Protein AF-A0A3P6SK18-F1 (afdb_monomer_lite)

Sequence (89 aa):
MRVEYLSFSAHADARGIMQLISQCRPGHVLLVHGEASKMEFLKSRIESETKLPCSMPANGEIAIVPTRPHFNVRAPKDMLKKVLGKFWQ

pLDDT: mean 84.55, std 12.53, range [44.12, 95.38]

Organism: Dibothriocephalus latus (NCBI:txid60516)

InterPro domains:
  IPR011108 Zn-dependent metallo-hydrolase, RNA specificity domain [PF07521] (1-57)
  IPR036866 Ribo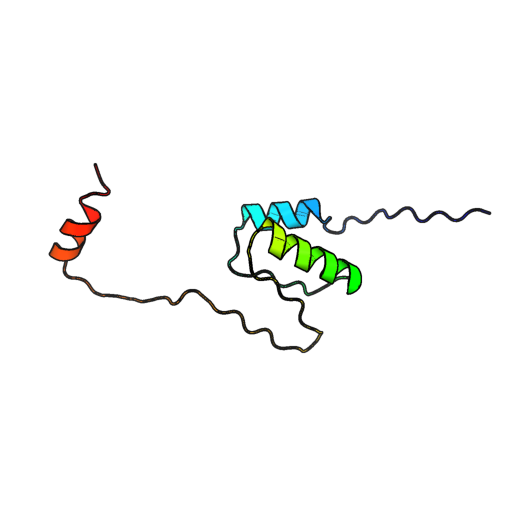nuclease Z/Hydroxyacylglutathione hydrolase-like [G3DSA:3.60.15.10] (11-39)
  IPR036866 Ribonuclease Z/Hydroxyacylglutathione hydrolase-like [SSF56281] (1-66)
  IPR050698 RNA Processing Metallo-Beta-Lactamase [PTHR11203] (1-82)

Radius of gyration: 21.64 Å; chains: 1; bounding box: 58×31×62 Å

Secondary structure (DSSP, 8-state):
----------SPPHHHHHHHHHHH--S-EE--SS-HHHHHHHHHHHHHHH---EE-PPTTPPP--PPPPP------HHHHHHHHTTS--

Foldseek 3Di:
DDDDDDDPDPDQDLVNVLVVCVVVVDQEAEDEDDDPVVVVVSQVVCCVPSVHHYYYDDVPDDDDDDDDDDDDDDDDPVVCCVVCVVVPD

Structure (mmCIF, N/CA/C/O backbone):
data_AF-A0A3P6SK18-F1
#
_entry.id   AF-A0A3P6SK18-F1
#
loop_
_atom_site.group_PDB
_atom_site.id
_atom_site.type_symbol
_atom_site.label_atom_id
_atom_site.label_alt_id
_atom_site.label_comp_id
_atom_site.label_asym_id
_atom_site.label_entity_id
_atom_site.label_seq_id
_atom_site.pdbx_PDB_ins_code
_atom_site.Cartn_x
_atom_site.Cartn_y
_atom_site.Cartn_z
_atom_site.occupancy
_atom_site.B_iso_or_equiv
_atom_site.auth_seq_id
_atom_site.auth_comp_id
_atom_site.auth_asym_id
_atom_site.auth_atom_id
_atom_site.pdbx_PDB_model_num
ATOM 1 N N . MET A 1 1 ? 27.930 8.533 -30.205 1.00 57.38 1 MET A N 1
ATOM 2 C CA . MET A 1 1 ? 26.553 8.977 -29.901 1.00 57.38 1 MET A CA 1
ATOM 3 C C . MET A 1 1 ? 26.198 8.421 -28.530 1.00 57.38 1 MET A C 1
ATOM 5 O O . MET A 1 1 ? 26.242 7.209 -28.373 1.00 57.38 1 MET A O 1
ATOM 9 N N . ARG A 1 2 ? 25.994 9.274 -27.518 1.00 67.00 2 ARG A N 1
ATOM 10 C CA . ARG A 1 2 ? 25.657 8.845 -26.150 1.00 67.00 2 ARG A CA 1
ATOM 11 C C . ARG A 1 2 ? 24.143 8.944 -25.998 1.00 67.00 2 ARG A C 1
ATOM 13 O O . ARG A 1 2 ? 23.595 10.022 -26.202 1.00 67.00 2 ARG A O 1
ATOM 20 N N . VAL A 1 3 ? 23.490 7.821 -25.732 1.00 76.38 3 VAL A N 1
ATOM 21 C CA . VAL A 1 3 ? 22.044 7.767 -25.505 1.00 76.38 3 VAL A CA 1
ATOM 22 C C . VAL A 1 3 ? 21.838 7.751 -23.998 1.00 76.38 3 VAL A C 1
ATOM 24 O O . VAL A 1 3 ? 22.286 6.823 -23.334 1.00 76.38 3 VAL A O 1
ATOM 27 N N . GLU A 1 4 ? 21.203 8.791 -23.472 1.00 74.56 4 GLU A N 1
ATOM 28 C CA . GLU A 1 4 ? 20.840 8.906 -22.059 1.00 74.56 4 GLU A CA 1
ATOM 29 C C . GLU A 1 4 ? 19.314 8.798 -21.949 1.00 74.56 4 GLU A C 1
ATOM 31 O O . GLU A 1 4 ? 18.580 9.425 -22.719 1.00 74.56 4 GLU A O 1
ATOM 36 N N . TYR A 1 5 ? 18.828 7.987 -21.009 1.00 74.88 5 TYR A N 1
ATOM 37 C CA . TYR A 1 5 ? 17.396 7.794 -20.792 1.00 74.88 5 TYR A CA 1
ATOM 38 C C . TYR A 1 5 ? 16.875 8.822 -19.784 1.00 74.88 5 TYR A C 1
ATOM 40 O O . TYR A 1 5 ? 17.068 8.688 -18.576 1.00 74.88 5 TYR A O 1
ATOM 48 N N . LEU A 1 6 ? 16.200 9.858 -20.281 1.00 67.00 6 LEU A N 1
ATOM 49 C CA . LEU A 1 6 ? 15.511 10.841 -19.448 1.00 67.00 6 LEU A CA 1
ATOM 50 C C . LEU A 1 6 ? 14.060 10.393 -19.248 1.00 67.00 6 LEU A C 1
ATOM 52 O O . LEU A 1 6 ? 13.213 10.541 -20.126 1.00 67.00 6 LEU A O 1
ATOM 56 N N . SER A 1 7 ? 13.785 9.819 -18.079 1.00 63.84 7 SER A N 1
ATOM 57 C CA . SER A 1 7 ? 12.454 9.358 -17.683 1.00 63.84 7 SER A CA 1
ATOM 58 C C . SER A 1 7 ? 11.532 10.541 -17.362 1.00 63.84 7 SER A C 1
ATOM 60 O O . SER A 1 7 ? 11.367 10.912 -16.199 1.00 63.84 7 SER A O 1
ATOM 62 N N . PHE A 1 8 ? 10.883 11.111 -18.376 1.00 55.72 8 PHE A N 1
ATOM 63 C CA . PHE A 1 8 ? 9.696 11.946 -18.181 1.00 55.72 8 PHE A CA 1
ATOM 64 C C . PHE A 1 8 ? 8.473 11.042 -18.080 1.00 55.72 8 PHE A C 1
ATOM 66 O O . PHE A 1 8 ? 7.844 10.702 -19.078 1.00 55.72 8 PHE A O 1
ATOM 73 N N . SER A 1 9 ? 8.150 10.621 -16.861 1.00 57.72 9 SER A N 1
ATOM 74 C CA . SER A 1 9 ? 6.930 9.869 -16.596 1.00 57.72 9 SER A CA 1
ATOM 75 C C . SER A 1 9 ? 6.010 10.744 -15.754 1.00 57.72 9 SER A C 1
ATOM 77 O O . SER A 1 9 ? 6.370 11.113 -14.639 1.00 57.72 9 SER A O 1
ATOM 79 N N . ALA A 1 10 ? 4.815 11.042 -16.263 1.00 57.00 10 ALA A N 1
ATOM 80 C CA . ALA A 1 10 ? 3.715 11.585 -15.462 1.00 57.00 10 ALA A CA 1
ATOM 81 C C . ALA A 1 10 ? 3.036 10.493 -14.604 1.00 57.00 10 ALA 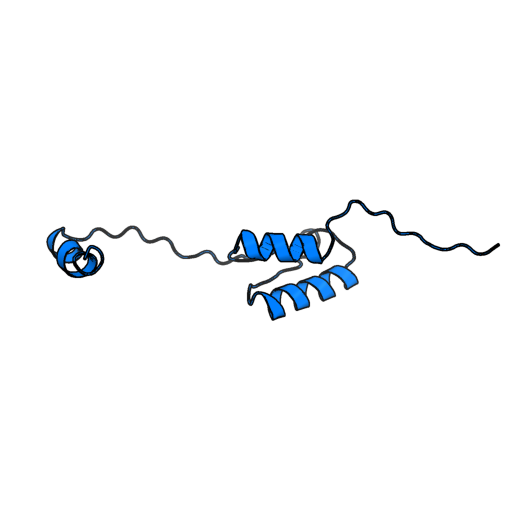A C 1
ATOM 83 O O . ALA A 1 10 ? 1.911 10.667 -14.141 1.00 57.00 10 ALA A O 1
ATOM 84 N N . HIS A 1 11 ? 3.689 9.336 -14.439 1.00 68.56 11 HIS A N 1
ATOM 85 C CA . HIS A 1 11 ? 3.210 8.264 -13.582 1.00 68.56 11 HIS A CA 1
ATOM 86 C C . HIS A 1 11 ? 3.381 8.657 -12.116 1.00 68.56 11 HIS A C 1
ATOM 88 O O . HIS A 1 11 ? 4.263 9.441 -11.765 1.00 68.56 11 HIS A O 1
ATOM 94 N N . ALA A 1 12 ? 2.522 8.100 -11.265 1.00 65.50 12 ALA A N 1
ATOM 95 C CA . ALA A 1 12 ? 2.581 8.317 -9.830 1.00 65.50 12 ALA A CA 1
ATOM 96 C C . ALA A 1 12 ? 3.982 7.973 -9.301 1.00 65.50 12 ALA A C 1
ATOM 98 O O . ALA A 1 12 ? 4.477 6.859 -9.482 1.00 65.50 12 ALA A O 1
ATOM 99 N N . ASP A 1 13 ? 4.629 8.944 -8.665 1.00 77.94 13 ASP A N 1
ATOM 100 C CA . ASP A 1 13 ? 5.934 8.759 -8.058 1.00 77.94 13 ASP A CA 1
ATOM 101 C C . ASP A 1 13 ? 5.790 8.148 -6.656 1.00 77.94 13 ASP A C 1
ATOM 103 O O . ASP A 1 13 ? 4.741 8.214 -6.009 1.00 77.94 13 ASP A O 1
ATOM 107 N N . ALA A 1 14 ? 6.868 7.547 -6.147 1.00 80.44 14 ALA A N 1
ATOM 108 C CA . ALA A 1 14 ? 6.839 6.911 -4.831 1.00 80.44 14 ALA A CA 1
ATOM 109 C C . ALA A 1 14 ? 6.440 7.896 -3.715 1.00 80.44 14 ALA A C 1
ATOM 111 O O . ALA A 1 14 ? 5.808 7.492 -2.743 1.00 80.44 14 ALA A O 1
ATOM 112 N N . ARG A 1 15 ? 6.776 9.189 -3.842 1.00 85.75 15 ARG A N 1
ATOM 113 C CA . ARG A 1 15 ? 6.407 10.201 -2.841 1.00 85.75 15 ARG A CA 1
ATOM 114 C C . ARG A 1 15 ? 4.912 10.499 -2.870 1.00 85.75 15 ARG A C 1
ATOM 116 O O . ARG A 1 15 ? 4.298 10.498 -1.806 1.00 85.75 15 ARG A O 1
ATOM 123 N N . GLY A 1 16 ? 4.330 10.705 -4.050 1.00 89.00 16 GLY A N 1
ATOM 124 C CA . GLY A 1 16 ? 2.899 10.941 -4.210 1.00 89.00 16 GLY A CA 1
ATOM 125 C C . GLY A 1 16 ? 2.063 9.758 -3.728 1.00 89.00 16 GLY A C 1
ATOM 126 O O . GLY A 1 16 ? 1.100 9.953 -2.988 1.00 89.00 16 GLY A O 1
ATOM 127 N N . ILE A 1 17 ? 2.476 8.526 -4.050 1.00 91.38 17 ILE A N 1
ATOM 128 C CA . ILE A 1 17 ? 1.794 7.309 -3.581 1.00 91.38 17 ILE A CA 1
ATOM 129 C C . ILE A 1 17 ? 1.820 7.224 -2.050 1.00 91.38 17 ILE A C 1
ATOM 131 O O . ILE A 1 17 ? 0.777 7.031 -1.423 1.00 91.38 17 ILE A O 1
ATOM 135 N N . MET A 1 18 ? 2.988 7.410 -1.429 1.00 92.38 18 MET A N 1
ATOM 136 C CA . MET A 1 18 ? 3.113 7.359 0.032 1.00 92.38 18 MET A CA 1
ATOM 137 C C . MET A 1 18 ? 2.312 8.469 0.719 1.00 92.38 18 MET A C 1
ATOM 139 O O . MET A 1 18 ? 1.662 8.227 1.738 1.00 92.38 18 MET A O 1
ATOM 143 N N . GLN A 1 19 ? 2.306 9.675 0.144 1.00 92.62 19 GLN A N 1
ATOM 144 C CA . GLN A 1 19 ? 1.498 10.782 0.642 1.00 92.62 19 GLN A CA 1
ATOM 145 C C . GLN A 1 19 ? 0.003 10.448 0.589 1.00 92.62 19 GLN A C 1
ATOM 147 O O . GLN A 1 19 ? -0.703 10.673 1.571 1.00 92.62 19 GLN A O 1
ATOM 152 N N . LEU A 1 20 ? -0.471 9.866 -0.514 1.00 93.62 20 LEU A N 1
ATOM 153 C CA . LEU A 1 20 ? -1.869 9.475 -0.670 1.00 93.62 20 LEU A CA 1
ATOM 154 C C . LEU A 1 20 ? -2.274 8.397 0.343 1.00 93.62 20 LEU A C 1
ATOM 156 O O . LEU A 1 20 ? -3.300 8.532 1.006 1.00 93.62 20 LEU A O 1
ATOM 160 N N . ILE A 1 21 ? -1.450 7.361 0.525 1.00 94.69 21 ILE A N 1
ATOM 161 C CA . ILE A 1 21 ? -1.699 6.307 1.524 1.00 94.69 21 ILE A CA 1
ATOM 162 C C . ILE A 1 21 ? -1.794 6.912 2.929 1.00 94.69 21 ILE A C 1
ATOM 164 O O . ILE A 1 21 ? -2.707 6.579 3.687 1.00 94.69 21 ILE A O 1
ATOM 168 N N . SER A 1 22 ? -0.889 7.836 3.264 1.00 91.81 22 SER A N 1
ATOM 169 C CA . SER A 1 22 ? -0.891 8.529 4.554 1.00 91.81 22 SER A CA 1
ATOM 170 C C . SER A 1 22 ? -2.162 9.362 4.769 1.00 91.81 22 SER A C 1
ATOM 172 O O . SER A 1 22 ? -2.750 9.324 5.849 1.00 91.81 22 SER A O 1
ATOM 174 N N . GLN A 1 23 ? -2.637 10.061 3.733 1.00 93.69 23 GLN A N 1
ATOM 175 C CA . GLN A 1 23 ? -3.860 10.869 3.794 1.00 93.69 23 GLN A CA 1
ATOM 176 C C . GLN A 1 23 ? -5.130 10.013 3.892 1.00 93.69 23 GLN A C 1
ATOM 178 O O . GLN A 1 23 ? -6.014 10.313 4.693 1.00 93.69 23 GLN A O 1
ATOM 183 N N . CYS A 1 24 ? -5.226 8.939 3.106 1.00 94.25 24 CYS A N 1
ATOM 184 C CA . CYS A 1 24 ? -6.414 8.088 3.064 1.00 94.25 24 CYS A CA 1
ATOM 185 C C . CYS A 1 24 ? -6.513 7.121 4.252 1.00 94.25 24 CYS A C 1
ATOM 187 O O . CYS A 1 24 ? -7.615 6.696 4.590 1.00 94.25 24 CYS A O 1
ATOM 189 N N . ARG A 1 25 ? -5.381 6.754 4.870 1.00 91.38 25 ARG A N 1
ATOM 190 C CA . ARG A 1 25 ? -5.287 5.770 5.967 1.00 91.38 25 ARG A CA 1
ATOM 191 C C . ARG A 1 25 ? -6.090 4.485 5.679 1.00 91.38 25 ARG A C 1
ATOM 193 O O . ARG A 1 25 ? -6.971 4.124 6.467 1.00 91.38 25 ARG A O 1
ATOM 200 N N . PRO A 1 26 ? -5.830 3.801 4.547 1.00 93.75 26 PRO A N 1
ATOM 201 C CA . PRO A 1 26 ? -6.588 2.614 4.170 1.00 93.75 26 PRO A CA 1
ATOM 202 C C . PRO A 1 26 ? -6.326 1.452 5.137 1.00 93.75 26 PRO A C 1
ATOM 204 O O . PRO A 1 26 ? -5.315 1.417 5.832 1.00 93.75 26 PRO A O 1
ATOM 207 N N . GLY A 1 27 ? -7.230 0.469 5.166 1.00 91.94 27 GLY A N 1
ATOM 208 C CA . GLY A 1 27 ? -7.029 -0.758 5.949 1.00 91.94 27 GLY A CA 1
ATOM 209 C C . GLY A 1 27 ? -6.052 -1.754 5.310 1.00 91.94 27 GLY A C 1
ATOM 210 O O . GLY A 1 27 ? -5.468 -2.562 6.023 1.00 91.94 27 GLY A O 1
ATOM 211 N N . HIS A 1 28 ? -5.886 -1.701 3.985 1.00 94.31 28 HIS A N 1
ATOM 212 C CA . HIS A 1 28 ? -4.999 -2.557 3.192 1.00 94.31 28 HIS A CA 1
ATOM 213 C C . HIS A 1 28 ? -4.693 -1.854 1.859 1.00 94.31 28 HIS A C 1
ATOM 215 O O . HIS A 1 28 ? -5.579 -1.212 1.291 1.00 94.31 28 HIS A O 1
ATOM 221 N N . VAL A 1 29 ? -3.459 -1.967 1.364 1.00 95.25 29 VAL A N 1
ATOM 222 C CA . VAL A 1 29 ? -3.030 -1.501 0.035 1.00 95.25 29 VAL A CA 1
ATOM 223 C C . VAL A 1 29 ? -2.806 -2.686 -0.916 1.00 95.25 29 VAL A C 1
ATOM 225 O O . VAL A 1 29 ? -2.186 -3.673 -0.538 1.00 95.25 29 VAL A O 1
ATOM 228 N N . LEU A 1 30 ? -3.271 -2.591 -2.163 1.00 95.38 30 LEU A N 1
ATOM 229 C CA . LEU A 1 30 ? -2.985 -3.567 -3.221 1.00 95.38 30 LEU A CA 1
ATOM 230 C C . LEU A 1 30 ? -2.237 -2.891 -4.377 1.00 95.38 30 LEU A C 1
ATOM 232 O O . LEU A 1 30 ? -2.715 -1.898 -4.923 1.00 95.38 30 LEU A O 1
ATOM 236 N N . LEU A 1 31 ? -1.094 -3.449 -4.769 1.00 94.19 31 LEU A N 1
ATOM 237 C CA . LEU A 1 31 ? -0.323 -3.043 -5.942 1.00 94.19 31 LEU A CA 1
ATOM 238 C C . LEU A 1 31 ? -0.682 -3.963 -7.114 1.00 94.19 31 LEU A C 1
ATOM 240 O O . LEU A 1 31 ? -0.440 -5.164 -7.048 1.00 94.19 31 LEU A O 1
ATOM 244 N N . VAL A 1 32 ? -1.283 -3.403 -8.166 1.00 92.38 32 VAL A N 1
ATOM 245 C CA . VAL A 1 32 ? -1.856 -4.179 -9.290 1.00 92.38 32 VAL A CA 1
ATOM 246 C C . VAL A 1 32 ? -1.193 -3.899 -10.638 1.00 92.38 32 VAL A C 1
ATOM 248 O O . VAL A 1 32 ? -1.403 -4.628 -11.600 1.00 92.38 32 VAL A O 1
ATOM 251 N N . HIS A 1 33 ? -0.411 -2.827 -10.734 1.00 87.88 33 HIS A N 1
ATOM 252 C CA . HIS A 1 33 ? 0.276 -2.428 -11.955 1.00 87.88 33 HIS A CA 1
ATOM 253 C C . HIS A 1 33 ? 1.639 -1.837 -11.590 1.00 87.88 33 HIS A C 1
ATOM 255 O O . HIS A 1 33 ? 1.747 -1.019 -10.678 1.00 87.88 33 HIS A O 1
ATOM 261 N N . GLY A 1 34 ? 2.668 -2.240 -12.330 1.00 86.62 34 GLY A N 1
ATOM 262 C CA . GLY A 1 34 ? 4.036 -1.773 -12.151 1.00 86.62 34 GLY A CA 1
ATOM 263 C C . GLY A 1 34 ? 5.043 -2.847 -12.544 1.00 86.62 34 GLY A C 1
ATOM 264 O O . GLY A 1 34 ? 4.691 -4.006 -12.755 1.00 86.62 34 GLY A O 1
ATOM 265 N N . GLU A 1 35 ? 6.310 -2.464 -12.657 1.00 89.75 35 GLU A N 1
ATOM 266 C CA . GLU A 1 35 ? 7.397 -3.439 -12.784 1.00 89.75 35 GLU A CA 1
ATOM 267 C C . GLU A 1 35 ? 7.553 -4.202 -11.463 1.00 89.75 35 GLU A C 1
ATOM 269 O O . GLU A 1 35 ? 7.607 -3.578 -10.402 1.00 89.75 35 GLU A O 1
ATOM 274 N N . ALA A 1 36 ? 7.661 -5.533 -11.521 1.00 89.25 36 ALA A N 1
ATOM 275 C CA . ALA A 1 36 ? 7.678 -6.395 -10.334 1.00 89.25 36 ALA A CA 1
ATOM 276 C C . ALA A 1 36 ? 8.731 -5.972 -9.294 1.00 89.25 36 ALA A C 1
ATOM 278 O O . ALA A 1 36 ? 8.397 -5.771 -8.131 1.00 89.25 36 ALA A O 1
ATOM 279 N N . SER A 1 37 ? 9.971 -5.719 -9.721 1.00 91.00 37 SER A N 1
ATOM 280 C CA . SER A 1 37 ? 11.061 -5.288 -8.832 1.00 91.00 37 SER A CA 1
ATOM 281 C C . SER A 1 37 ? 10.788 -3.941 -8.151 1.00 91.00 37 SER A C 1
ATOM 283 O O . SER A 1 37 ? 11.084 -3.756 -6.970 1.00 91.00 37 SER A O 1
ATOM 285 N N . LYS A 1 38 ? 10.184 -2.987 -8.871 1.00 89.62 38 LYS A N 1
ATOM 286 C CA . LYS A 1 38 ? 9.799 -1.680 -8.317 1.00 89.62 38 LYS A CA 1
ATOM 287 C C . LYS A 1 38 ? 8.623 -1.808 -7.351 1.00 89.62 38 LYS A C 1
ATOM 289 O O . LYS A 1 38 ? 8.589 -1.109 -6.339 1.00 89.62 38 LYS A O 1
ATOM 294 N N . MET A 1 39 ? 7.671 -2.691 -7.649 1.00 92.62 39 MET A N 1
ATOM 295 C CA . MET A 1 39 ? 6.534 -2.960 -6.772 1.00 92.62 39 MET A CA 1
ATOM 296 C C . MET A 1 39 ? 6.956 -3.673 -5.488 1.00 92.62 39 MET A C 1
ATOM 298 O O . MET A 1 39 ? 6.476 -3.292 -4.428 1.00 92.62 39 MET A O 1
ATOM 302 N N . GLU A 1 40 ? 7.884 -4.630 -5.544 1.00 94.50 40 GLU A N 1
ATOM 303 C CA . GLU A 1 40 ? 8.454 -5.266 -4.348 1.00 94.50 40 GLU A CA 1
ATOM 304 C C . GLU A 1 40 ? 9.112 -4.233 -3.430 1.00 94.50 40 GLU A C 1
ATOM 306 O O . GLU A 1 40 ? 8.806 -4.174 -2.238 1.00 94.50 40 GLU A O 1
ATOM 311 N N . PHE A 1 41 ? 9.935 -3.346 -3.998 1.00 93.62 41 PHE A N 1
ATOM 312 C CA . PHE A 1 41 ? 10.535 -2.241 -3.253 1.00 93.62 41 PHE A CA 1
ATOM 313 C C . PHE A 1 41 ? 9.474 -1.334 -2.609 1.00 93.62 41 PHE A C 1
ATOM 315 O O . PHE A 1 41 ? 9.554 -1.011 -1.420 1.00 93.62 41 PHE A O 1
ATOM 322 N N . LEU A 1 42 ? 8.457 -0.929 -3.377 1.00 93.31 42 LEU A N 1
ATOM 323 C CA . LEU A 1 42 ? 7.391 -0.060 -2.882 1.00 93.31 42 LEU A CA 1
ATOM 324 C C . LEU A 1 42 ? 6.547 -0.749 -1.802 1.00 93.31 42 LEU A C 1
ATOM 326 O O . LEU A 1 42 ? 6.215 -0.116 -0.802 1.00 93.31 42 LEU A O 1
ATOM 330 N N . LYS A 1 43 ? 6.243 -2.040 -1.961 1.00 94.88 43 LYS A N 1
ATOM 331 C CA . LYS A 1 43 ? 5.534 -2.858 -0.974 1.00 94.88 43 LYS A CA 1
ATOM 332 C C . LYS A 1 43 ? 6.270 -2.846 0.364 1.00 94.88 43 LYS A C 1
ATOM 334 O O . LYS A 1 43 ? 5.680 -2.449 1.368 1.00 94.88 43 LYS A O 1
ATOM 339 N N . SER A 1 44 ? 7.559 -3.194 0.370 1.00 95.25 44 SER A N 1
ATOM 340 C CA . SER A 1 44 ? 8.375 -3.192 1.592 1.00 95.25 44 SER A CA 1
ATOM 341 C C . SER A 1 44 ? 8.435 -1.806 2.241 1.00 95.25 44 SER A C 1
ATOM 343 O O . SER A 1 44 ? 8.407 -1.673 3.468 1.00 95.25 44 SER A O 1
ATOM 345 N N . ARG A 1 45 ? 8.466 -0.745 1.431 1.00 94.12 45 ARG A N 1
ATOM 346 C CA . ARG A 1 45 ? 8.432 0.632 1.926 1.00 94.12 45 ARG A CA 1
ATOM 347 C C . ARG A 1 45 ? 7.095 0.989 2.585 1.00 94.12 45 ARG A C 1
ATOM 349 O O . ARG A 1 45 ? 7.087 1.526 3.688 1.00 94.12 45 ARG A O 1
ATOM 356 N N . ILE A 1 46 ? 5.971 0.651 1.953 1.00 94.94 46 ILE A N 1
ATOM 357 C CA . ILE A 1 46 ? 4.626 0.881 2.504 1.00 94.94 46 ILE A CA 1
ATOM 358 C C . ILE A 1 46 ? 4.475 0.160 3.846 1.00 94.94 46 ILE A C 1
ATOM 360 O O . ILE A 1 46 ? 4.081 0.782 4.834 1.00 94.94 46 ILE A O 1
ATOM 364 N N . GLU A 1 47 ? 4.829 -1.123 3.906 1.00 95.38 47 GLU A N 1
ATOM 365 C CA . GLU A 1 47 ? 4.709 -1.943 5.118 1.00 95.38 47 GLU A CA 1
ATOM 366 C C . GLU A 1 47 ? 5.596 -1.417 6.256 1.00 95.38 47 GLU A C 1
ATOM 368 O O . GLU A 1 47 ? 5.170 -1.347 7.412 1.00 95.38 47 GLU A O 1
ATOM 373 N N . SER A 1 48 ? 6.824 -0.995 5.941 1.00 94.62 48 SER A N 1
ATOM 374 C CA . SER A 1 48 ? 7.769 -0.493 6.942 1.00 94.62 48 SER A CA 1
ATOM 375 C C . SER A 1 48 ? 7.381 0.877 7.505 1.00 94.62 48 SER A C 1
ATOM 377 O O . SER A 1 48 ? 7.422 1.040 8.730 1.00 94.62 48 SER A O 1
ATOM 379 N N . GLU A 1 49 ? 6.974 1.825 6.654 1.00 93.38 49 GLU A N 1
ATOM 380 C CA . GLU A 1 49 ? 6.669 3.208 7.046 1.00 93.38 49 GLU A CA 1
ATOM 381 C C . GLU A 1 49 ? 5.247 3.373 7.604 1.00 93.38 49 GLU A C 1
ATOM 383 O O . GLU A 1 49 ? 5.051 4.078 8.592 1.00 93.38 49 GLU A O 1
ATOM 388 N N . THR A 1 50 ? 4.244 2.720 7.005 1.00 90.88 50 THR A N 1
ATOM 389 C CA . THR A 1 50 ? 2.826 2.930 7.369 1.00 90.88 50 THR A CA 1
ATOM 390 C C . THR A 1 50 ? 2.271 1.866 8.311 1.00 90.88 50 THR A C 1
ATOM 392 O O . THR A 1 50 ? 1.212 2.071 8.904 1.00 90.88 50 THR A O 1
ATOM 395 N N . LYS A 1 51 ? 2.972 0.731 8.455 1.00 93.12 51 LYS A N 1
ATOM 396 C CA . LYS A 1 51 ? 2.501 -0.470 9.172 1.00 93.12 51 LYS A CA 1
ATOM 397 C C . LYS A 1 51 ? 1.178 -1.034 8.637 1.00 93.12 51 LYS A C 1
ATOM 399 O O . LYS A 1 51 ? 0.499 -1.779 9.340 1.00 93.12 51 LYS A O 1
ATOM 404 N N . LEU A 1 52 ? 0.807 -0.683 7.406 1.00 93.06 52 LEU A N 1
ATOM 405 C CA . LEU A 1 52 ? -0.362 -1.229 6.729 1.00 93.06 52 LEU A CA 1
ATOM 406 C C . LEU A 1 52 ? 0.010 -2.511 5.981 1.00 93.06 52 LEU A C 1
ATOM 408 O O . LEU A 1 52 ? 1.106 -2.580 5.419 1.00 93.06 52 LEU A O 1
ATOM 412 N N . PRO A 1 53 ? -0.893 -3.506 5.924 1.00 94.00 53 PRO A N 1
ATOM 413 C CA . PRO A 1 53 ? -0.697 -4.651 5.051 1.00 94.00 53 PRO A CA 1
ATOM 414 C C . PRO A 1 53 ? -0.691 -4.181 3.594 1.00 94.00 53 PRO A C 1
ATOM 416 O O . PRO A 1 53 ? -1.487 -3.314 3.207 1.00 94.00 53 PRO A O 1
ATOM 419 N N . CYS A 1 54 ? 0.208 -4.754 2.795 1.00 95.25 54 CYS A N 1
ATOM 420 C CA . CYS A 1 54 ? 0.322 -4.474 1.374 1.00 95.25 54 CYS A CA 1
ATOM 421 C C . CYS A 1 54 ? 0.409 -5.788 0.588 1.00 95.25 54 CYS A C 1
ATOM 423 O O . CYS A 1 54 ? 1.186 -6.676 0.928 1.00 95.25 54 CYS A O 1
ATOM 425 N N . SER A 1 55 ? -0.380 -5.931 -0.472 1.00 95.06 55 SER A N 1
ATOM 426 C CA . SER A 1 55 ? -0.381 -7.124 -1.327 1.00 95.06 55 SER A CA 1
ATOM 427 C C . SER A 1 55 ? -0.018 -6.765 -2.761 1.00 95.06 55 SER A C 1
ATOM 429 O O . SER A 1 55 ? -0.307 -5.666 -3.223 1.00 95.06 55 SER A O 1
ATOM 431 N N . MET A 1 56 ? 0.599 -7.705 -3.471 1.00 93.81 56 MET A N 1
ATOM 432 C CA . MET A 1 56 ? 0.986 -7.566 -4.877 1.00 93.81 56 MET A CA 1
ATOM 433 C C . MET A 1 56 ? 0.574 -8.846 -5.622 1.00 93.81 56 MET A C 1
ATOM 435 O O . MET A 1 56 ? 1.435 -9.680 -5.900 1.00 93.81 56 MET A O 1
ATOM 439 N N . PRO A 1 57 ? -0.739 -9.070 -5.825 1.00 94.50 57 PRO A N 1
ATOM 440 C CA . PRO A 1 57 ? -1.228 -10.283 -6.472 1.00 94.50 57 PRO A CA 1
ATOM 441 C C . PRO A 1 57 ? -0.794 -10.334 -7.939 1.00 94.50 57 PRO A C 1
ATOM 443 O O . PRO A 1 57 ? -0.734 -9.305 -8.618 1.00 94.50 57 PRO A O 1
ATOM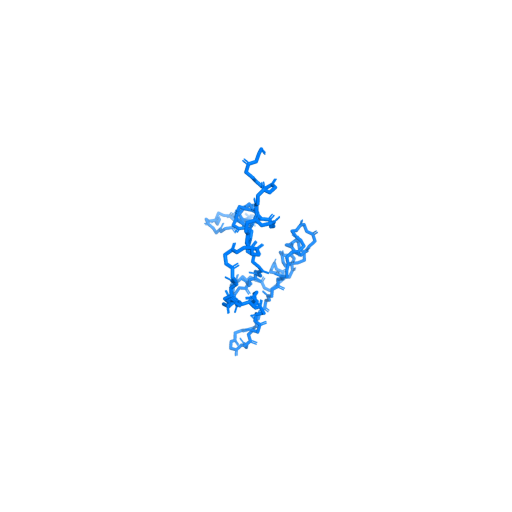 446 N N . ALA A 1 58 ? -0.528 -11.537 -8.440 1.00 91.88 58 ALA A N 1
ATOM 447 C CA . ALA A 1 58 ? -0.313 -11.753 -9.862 1.00 91.88 58 ALA A CA 1
ATOM 448 C C . ALA A 1 58 ? -1.617 -11.571 -10.660 1.00 91.88 58 ALA A C 1
ATOM 450 O O . ALA A 1 58 ? -2.730 -11.641 -10.131 1.00 91.88 58 ALA A O 1
ATOM 451 N N . ASN A 1 59 ? -1.494 -11.375 -11.973 1.00 91.62 59 ASN A N 1
ATOM 452 C CA . ASN A 1 59 ? -2.659 -11.304 -12.853 1.00 91.62 59 ASN A CA 1
ATOM 453 C C . ASN A 1 59 ? -3.478 -12.601 -12.766 1.00 91.62 59 ASN A C 1
ATOM 455 O O . ASN A 1 59 ? -2.958 -13.685 -13.019 1.00 91.62 59 ASN A O 1
ATOM 459 N N . GLY A 1 60 ? -4.765 -12.473 -12.435 1.00 92.56 60 GLY A N 1
ATOM 460 C CA . GLY A 1 60 ? -5.673 -13.610 -12.250 1.00 92.56 60 GLY A CA 1
ATOM 461 C C . GLY A 1 60 ? -5.631 -14.247 -10.856 1.00 92.56 60 GLY A C 1
ATOM 462 O O . GLY A 1 60 ? -6.391 -15.179 -10.605 1.00 92.56 60 GLY A O 1
ATOM 463 N N . GLU A 1 61 ? -4.795 -13.751 -9.942 1.00 94.44 61 GLU A N 1
ATOM 464 C CA . GLU A 1 61 ? -4.754 -14.208 -8.553 1.00 94.44 61 GLU A CA 1
ATOM 465 C C . GLU A 1 61 ? -5.853 -13.543 -7.707 1.00 94.44 61 GLU A C 1
ATOM 467 O O . GLU A 1 61 ? -6.150 -12.354 -7.848 1.00 94.44 61 GLU A O 1
ATOM 472 N N . ILE A 1 62 ? -6.457 -14.314 -6.798 1.00 93.94 62 ILE A N 1
ATOM 473 C CA . ILE A 1 62 ? -7.471 -13.817 -5.863 1.00 93.94 62 ILE A CA 1
ATOM 474 C C . ILE A 1 62 ? -6.787 -13.357 -4.572 1.00 93.94 62 ILE A C 1
ATOM 476 O O . ILE A 1 62 ? -6.252 -14.171 -3.823 1.00 93.94 62 ILE A O 1
ATOM 480 N N . ALA A 1 63 ? -6.882 -12.063 -4.263 1.00 92.25 63 ALA A N 1
ATOM 481 C CA . ALA A 1 63 ? -6.441 -11.510 -2.984 1.00 92.25 63 ALA A CA 1
ATOM 482 C C . ALA A 1 63 ? -7.600 -11.453 -1.973 1.00 92.25 63 ALA A C 1
ATOM 484 O O . ALA A 1 63 ? -8.628 -10.821 -2.223 1.00 92.25 63 ALA A O 1
ATOM 485 N N . ILE A 1 64 ? -7.425 -12.073 -0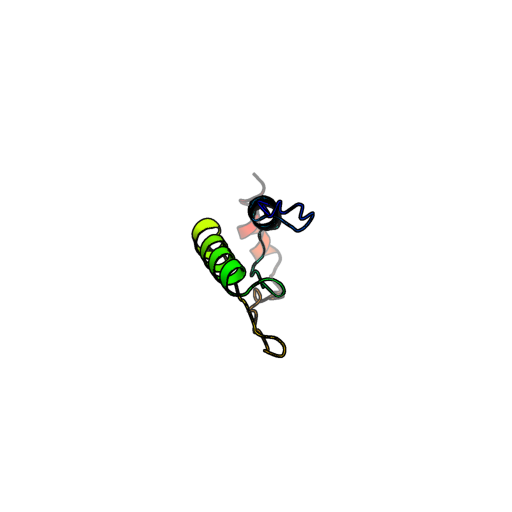.803 1.00 91.75 64 ILE A N 1
ATOM 486 C CA . ILE A 1 64 ? -8.402 -12.026 0.295 1.00 91.75 64 ILE A CA 1
ATOM 487 C C . ILE A 1 64 ? -8.029 -10.884 1.244 1.00 91.75 64 ILE A C 1
ATOM 489 O O . ILE A 1 64 ? -6.993 -10.927 1.907 1.00 91.75 64 ILE A O 1
ATOM 493 N N . VAL A 1 65 ? -8.887 -9.866 1.337 1.00 91.19 65 VAL A N 1
ATOM 494 C CA . VAL A 1 65 ? -8.674 -8.701 2.208 1.00 91.19 65 VAL A CA 1
ATOM 495 C C . VAL A 1 65 ? -9.633 -8.757 3.400 1.00 91.19 65 VAL A C 1
ATOM 497 O O . VAL A 1 65 ? -10.838 -8.579 3.210 1.00 91.19 65 VAL A O 1
ATOM 500 N N . PRO A 1 66 ? -9.143 -8.978 4.635 1.00 84.19 66 PRO A N 1
ATOM 501 C CA . PRO A 1 66 ? -10.002 -8.983 5.810 1.00 84.19 66 PRO A CA 1
ATOM 502 C C . PRO A 1 66 ? -10.510 -7.568 6.110 1.00 84.19 66 PRO A C 1
ATOM 504 O O . PRO A 1 66 ? -9.737 -6.613 6.205 1.00 84.19 66 PRO A O 1
ATOM 507 N N . THR A 1 67 ? -11.821 -7.428 6.287 1.00 85.12 67 THR A N 1
ATOM 508 C CA . THR A 1 67 ? -12.464 -6.160 6.652 1.00 85.12 67 THR A CA 1
ATOM 509 C C . THR A 1 67 ? -12.765 -6.108 8.144 1.00 85.12 67 TH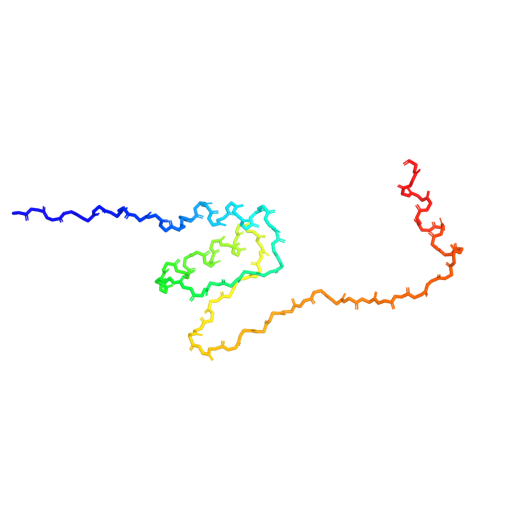R A C 1
ATOM 511 O O . THR A 1 67 ? -12.917 -7.140 8.800 1.00 85.12 67 THR A O 1
ATOM 514 N N . ARG A 1 68 ? -12.915 -4.897 8.698 1.00 81.38 68 ARG A N 1
ATOM 515 C CA . ARG A 1 68 ? -13.393 -4.749 10.079 1.00 81.38 68 ARG A CA 1
ATOM 516 C C . ARG A 1 68 ? -14.801 -5.347 10.193 1.00 81.38 68 ARG A C 1
ATOM 518 O O . ARG A 1 68 ? -15.660 -4.979 9.390 1.00 81.38 68 ARG A O 1
ATOM 525 N N . PRO A 1 69 ? -15.056 -6.241 11.160 1.00 79.50 69 PRO A N 1
ATOM 526 C CA . PRO A 1 69 ? -16.381 -6.803 11.341 1.00 79.50 69 PRO A CA 1
ATOM 527 C C . PRO A 1 69 ? -17.345 -5.698 11.781 1.00 79.50 69 PRO A C 1
ATOM 529 O O . PRO A 1 69 ? -17.065 -4.936 12.707 1.00 79.50 69 PRO A O 1
ATOM 532 N N . HIS A 1 70 ? -18.472 -5.596 11.084 1.00 80.81 70 HIS A N 1
ATOM 533 C CA . HIS A 1 70 ? -19.529 -4.651 11.408 1.00 80.81 70 HIS A CA 1
ATOM 534 C C . HIS A 1 70 ? -20.610 -5.368 12.218 1.00 80.81 70 HIS A C 1
ATOM 536 O O . HIS A 1 70 ? -21.226 -6.317 11.732 1.00 80.81 70 HIS A O 1
ATOM 542 N N . PHE A 1 71 ? -20.841 -4.914 13.451 1.00 82.56 71 PHE A N 1
ATOM 543 C CA . PHE A 1 71 ? -21.851 -5.482 14.340 1.00 82.56 71 PHE A CA 1
ATOM 544 C C . PHE A 1 71 ? -22.955 -4.466 14.606 1.00 82.56 71 PHE A C 1
ATOM 546 O O . PHE A 1 71 ? -22.703 -3.382 15.128 1.00 82.56 71 PHE A O 1
ATOM 553 N N . ASN A 1 72 ? -24.194 -4.850 14.310 1.00 87.38 72 ASN A N 1
ATOM 554 C CA . ASN A 1 72 ? -25.367 -4.096 14.728 1.00 87.38 72 ASN A CA 1
ATOM 555 C C . ASN A 1 72 ? -25.827 -4.616 16.089 1.00 87.38 72 ASN A C 1
ATOM 557 O O . ASN A 1 72 ? -26.326 -5.736 16.190 1.00 87.38 72 ASN A O 1
ATOM 561 N N . VAL A 1 73 ? -25.671 -3.802 17.132 1.00 86.19 73 VAL A N 1
ATOM 562 C CA . VAL A 1 73 ? -26.044 -4.169 18.504 1.00 86.19 73 VAL A CA 1
ATOM 563 C C . VAL A 1 73 ? -27.195 -3.284 18.976 1.00 86.19 73 VAL A C 1
ATOM 565 O O . VAL A 1 73 ? -27.161 -2.067 18.800 1.00 86.19 73 VAL A O 1
ATOM 568 N N . ARG A 1 74 ? -28.225 -3.879 19.589 1.00 86.38 74 ARG A N 1
ATOM 569 C CA . ARG A 1 74 ? -29.286 -3.131 20.281 1.00 86.38 74 ARG A CA 1
ATOM 570 C C . ARG A 1 74 ? -28.936 -3.042 21.759 1.00 86.38 74 ARG A C 1
ATOM 572 O O . ARG A 1 74 ? -28.760 -4.068 22.406 1.00 86.38 74 ARG A O 1
ATOM 579 N N . ALA A 1 75 ? -28.863 -1.826 22.285 1.00 85.00 75 ALA A N 1
ATOM 580 C CA . ALA A 1 75 ? -28.598 -1.578 23.697 1.00 85.00 75 ALA A CA 1
ATOM 581 C C . ALA A 1 75 ? -29.742 -0.761 24.324 1.00 85.00 75 ALA A C 1
ATOM 583 O O . ALA A 1 75 ? -30.236 0.177 23.689 1.00 85.00 75 ALA A O 1
ATOM 584 N N . PRO A 1 76 ? -30.166 -1.073 25.565 1.00 89.50 76 PRO A N 1
ATOM 585 C CA . PRO A 1 76 ? -31.082 -0.223 26.319 1.00 89.50 76 PRO A CA 1
ATOM 586 C C . PRO A 1 76 ? -30.504 1.184 26.522 1.00 89.50 76 PRO A C 1
ATOM 588 O O . PRO A 1 76 ? -29.305 1.351 26.764 1.00 89.50 76 PRO A O 1
ATOM 591 N N . LYS A 1 77 ? -31.368 2.207 26.478 1.00 84.88 77 LYS A N 1
ATOM 592 C CA . LYS A 1 77 ? -30.960 3.623 26.575 1.00 84.88 77 LYS A CA 1
ATOM 593 C C . LYS A 1 77 ? -30.161 3.936 27.846 1.00 84.88 77 LYS A C 1
ATOM 595 O O . LYS A 1 77 ? -29.237 4.747 27.799 1.00 84.88 77 LYS A O 1
ATOM 600 N N . ASP A 1 78 ? -30.475 3.276 28.957 1.00 86.00 78 ASP A N 1
ATOM 601 C CA . ASP A 1 78 ? -29.816 3.513 30.248 1.00 86.00 78 ASP A CA 1
ATOM 602 C C . ASP A 1 78 ? -28.348 3.067 30.257 1.00 86.00 78 ASP A C 1
ATOM 604 O O . ASP A 1 78 ? -27.511 3.679 30.922 1.00 86.00 78 ASP A O 1
ATOM 608 N N . MET A 1 79 ? -28.011 2.040 29.472 1.00 84.75 79 MET A N 1
ATOM 609 C CA . MET A 1 79 ? -26.639 1.550 29.330 1.00 84.75 79 MET A CA 1
ATOM 610 C C . MET A 1 79 ? -25.783 2.532 28.521 1.00 84.75 79 MET A C 1
ATOM 612 O O . MET A 1 79 ? -24.651 2.827 28.902 1.00 84.75 79 MET A O 1
ATOM 616 N N . LEU A 1 80 ? -26.349 3.104 27.453 1.00 83.88 80 LEU A N 1
ATOM 617 C CA . LEU A 1 80 ? -25.664 4.084 26.605 1.00 83.88 80 LEU A CA 1
ATOM 618 C C . LEU A 1 80 ? -25.344 5.376 27.366 1.00 83.88 80 LEU A C 1
ATOM 620 O O . LEU A 1 80 ? -24.233 5.889 27.249 1.00 83.88 80 LEU A O 1
ATOM 624 N N . LYS A 1 81 ? -26.270 5.874 28.199 1.00 81.06 81 LYS A N 1
ATOM 625 C CA . LYS A 1 81 ? -26.059 7.093 29.003 1.00 81.06 81 LYS A CA 1
ATOM 626 C C . LYS A 1 81 ? -24.903 6.961 29.998 1.00 81.06 81 LYS A C 1
ATOM 628 O O . LYS A 1 81 ? -24.147 7.911 30.171 1.00 81.06 81 LYS A O 1
ATOM 633 N N . LYS A 1 82 ? -24.734 5.791 30.623 1.00 80.62 82 LYS A N 1
ATOM 634 C CA . LYS A 1 82 ? -23.645 5.541 31.587 1.00 80.62 82 LYS A CA 1
ATOM 635 C C . LYS A 1 82 ? -22.259 5.534 30.936 1.00 80.62 82 LYS A C 1
ATOM 637 O O . LYS A 1 82 ? -21.298 5.968 31.563 1.00 80.62 82 LYS A O 1
ATOM 642 N N . VAL A 1 83 ? -22.157 5.044 29.700 1.00 80.19 83 VAL A N 1
ATOM 643 C CA . VAL A 1 83 ? -20.882 4.940 28.970 1.00 80.19 83 VAL A CA 1
ATOM 644 C C . VAL A 1 83 ? -20.550 6.242 28.236 1.00 80.19 83 VAL A C 1
ATOM 646 O O . VAL A 1 83 ? -19.422 6.719 28.311 1.00 80.19 83 VAL A O 1
ATOM 649 N N . LEU A 1 84 ? -21.533 6.848 27.563 1.00 76.62 84 LEU A N 1
ATOM 650 C CA . LEU A 1 84 ? -21.334 8.050 26.747 1.00 76.62 84 LEU A CA 1
ATOM 651 C C . LEU A 1 84 ? -21.415 9.353 27.547 1.00 76.62 84 LEU A C 1
ATOM 653 O O . LEU A 1 84 ? -20.868 10.354 27.104 1.00 76.62 84 LEU A O 1
ATOM 657 N N . GLY A 1 85 ? -22.034 9.366 28.732 1.00 63.06 85 GLY A N 1
ATOM 658 C CA . GLY A 1 85 ? -22.127 10.564 29.576 1.00 63.06 85 GLY A CA 1
ATOM 659 C C . GLY A 1 85 ? -20.773 11.133 30.024 1.00 63.06 85 GLY A C 1
ATOM 660 O O . GLY A 1 85 ? -20.706 12.298 30.389 1.00 63.06 85 GLY A O 1
ATOM 661 N N . LYS A 1 86 ? -19.689 10.347 29.943 1.00 58.91 86 LYS A N 1
ATOM 662 C CA . LYS A 1 86 ? -18.310 10.815 30.178 1.00 58.91 86 LYS A CA 1
ATOM 663 C C . LYS A 1 86 ? -17.653 11.489 28.965 1.00 58.91 86 LYS A C 1
ATOM 665 O O . LYS A 1 86 ? -16.620 12.116 29.132 1.00 58.91 86 LYS A O 1
ATOM 670 N N . PHE A 1 87 ? -18.213 11.339 27.762 1.00 56.00 87 PHE A N 1
ATOM 671 C CA . PHE A 1 87 ? -17.657 11.881 26.512 1.00 56.00 87 PHE A CA 1
ATOM 672 C C . PHE A 1 87 ? -18.213 13.268 26.139 1.00 56.00 87 PHE A C 1
ATOM 674 O O . PHE A 1 87 ? -17.771 13.843 25.150 1.00 56.00 87 PHE A O 1
ATOM 681 N N . TRP A 1 88 ? -19.182 13.790 26.903 1.00 45.53 88 TRP A N 1
ATOM 682 C CA . TRP A 1 88 ? -19.878 15.061 26.641 1.00 45.53 88 TRP A CA 1
ATOM 683 C C . TRP A 1 88 ? -19.645 16.132 27.730 1.00 45.53 88 TRP A C 1
ATOM 685 O O . TRP A 1 88 ?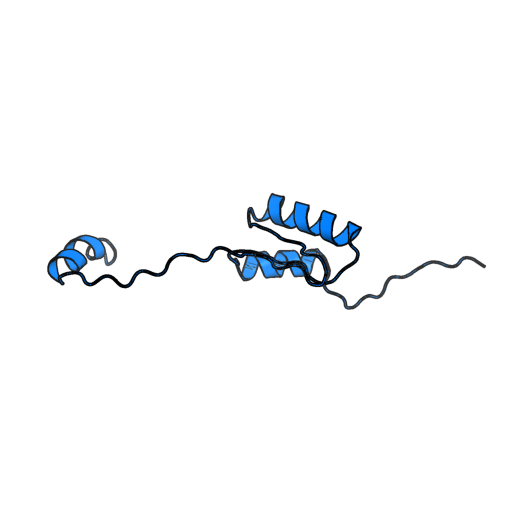 -20.465 17.039 27.867 1.00 45.53 88 TRP A O 1
ATOM 695 N N . GLN A 1 89 ? -18.564 16.030 28.512 1.00 44.12 89 GLN A N 1
ATOM 696 C CA . GLN A 1 89 ? -18.090 17.092 29.416 1.00 44.12 89 GLN A CA 1
ATOM 697 C C . GLN A 1 89 ? -16.774 17.673 28.917 1.00 44.12 89 GLN A C 1
ATOM 699 O O . GLN A 1 89 ? -15.930 16.870 28.462 1.00 44.12 89 GLN A O 1
#